Protein AF-A0A2C5ZSG7-F1 (afdb_monomer_lite)

pLDDT: mean 83.65, std 15.78, range [37.69, 96.88]

Secondary structure (DSSP, 8-state):
---SSPPPPHHHHHHHHHHHH-GGGHHHHHHHHHTTTTTT--SHHHHHHHHHHHHHHTTSS-SHHHHHHHHHHHHTTTTHHHHHHHHHHIIIIITTT-S-S--SEEEEETTEEE-STT----S-B-TTGGG-PPPTT----S---TT-----EEEE--

Structure (mmCIF, N/CA/C/O backbone):
data_AF-A0A2C5ZSG7-F1
#
_entry.id   AF-A0A2C5ZSG7-F1
#
loop_
_atom_site.group_PDB
_atom_site.id
_atom_site.type_symbol
_atom_site.label_atom_id
_atom_site.label_alt_id
_atom_site.label_comp_id
_atom_site.label_asym_id
_atom_site.label_entity_id
_atom_site.label_seq_id
_atom_site.pdbx_PDB_ins_code
_atom_site.Cartn_x
_atom_site.Cartn_y
_atom_site.Cartn_z
_atom_site.occupancy
_atom_site.B_iso_or_equiv
_atom_site.auth_seq_id
_atom_site.auth_comp_id
_atom_site.auth_asym_id
_atom_site.auth_atom_id
_atom_site.pdbx_PDB_model_num
ATOM 1 N N . MET A 1 1 ? -16.697 18.616 1.015 1.00 73.12 1 MET A N 1
ATOM 2 C CA . MET A 1 1 ? -15.423 18.969 0.348 1.00 73.12 1 MET A CA 1
ATOM 3 C C . MET A 1 1 ? -15.010 17.782 -0.497 1.00 73.12 1 MET A C 1
ATOM 5 O O . MET A 1 1 ? -15.223 16.669 -0.038 1.00 73.12 1 MET A O 1
ATOM 9 N N . ASN A 1 2 ? -14.442 18.015 -1.680 1.00 87.88 2 ASN A N 1
ATOM 10 C CA . ASN A 1 2 ? -13.922 16.961 -2.556 1.00 87.88 2 ASN A CA 1
ATOM 11 C C . ASN A 1 2 ? -12.415 17.168 -2.733 1.00 87.88 2 ASN A C 1
ATOM 13 O O . ASN A 1 2 ? -11.968 18.313 -2.821 1.00 87.88 2 ASN A O 1
ATOM 17 N N . ALA A 1 3 ? -11.650 16.077 -2.765 1.00 90.88 3 ALA A N 1
ATOM 18 C CA . ALA A 1 3 ? -10.225 16.119 -3.074 1.00 90.88 3 ALA A CA 1
ATOM 19 C C . ALA A 1 3 ? -9.997 16.370 -4.576 1.00 90.88 3 ALA A C 1
ATOM 21 O O . ALA A 1 3 ? -10.872 16.096 -5.395 1.00 90.88 3 ALA A O 1
ATOM 22 N N . ALA A 1 4 ? -8.816 16.883 -4.931 1.00 93.69 4 ALA A N 1
ATOM 23 C CA . ALA A 1 4 ? -8.406 17.098 -6.325 1.00 93.69 4 ALA A CA 1
ATOM 24 C C . ALA A 1 4 ? -7.863 15.825 -7.009 1.00 93.69 4 ALA A C 1
ATOM 26 O O . ALA A 1 4 ? -7.473 15.877 -8.171 1.00 93.69 4 ALA A O 1
ATOM 27 N N . PHE A 1 5 ? -7.833 14.704 -6.289 1.00 92.25 5 PHE A N 1
ATOM 28 C CA . PHE A 1 5 ? -7.348 13.404 -6.741 1.00 92.25 5 PHE A CA 1
ATOM 29 C C . PHE A 1 5 ? -8.395 12.318 -6.468 1.00 92.25 5 PHE A C 1
ATOM 31 O O . PHE A 1 5 ? -9.302 12.494 -5.646 1.00 92.25 5 PHE A O 1
ATOM 38 N N . SER A 1 6 ? -8.278 11.202 -7.185 1.00 89.88 6 SER A N 1
ATOM 39 C CA . SER A 1 6 ? -9.191 10.065 -7.074 1.00 89.88 6 SER A CA 1
ATOM 40 C C . SER A 1 6 ? -9.071 9.377 -5.715 1.00 89.88 6 SER A C 1
ATOM 42 O O . SER A 1 6 ? -8.004 9.324 -5.111 1.00 89.88 6 SER A O 1
ATOM 44 N N . ALA A 1 7 ? -10.170 8.806 -5.224 1.00 86.56 7 ALA A N 1
ATOM 45 C CA . ALA A 1 7 ? -10.103 7.957 -4.044 1.00 86.56 7 ALA A CA 1
ATOM 46 C C . ALA A 1 7 ? -9.325 6.673 -4.379 1.00 86.56 7 ALA A C 1
ATOM 48 O O . ALA A 1 7 ? -9.699 5.957 -5.306 1.00 86.56 7 ALA A O 1
ATOM 49 N N . GLY A 1 8 ? -8.268 6.388 -3.617 1.00 85.81 8 GLY A N 1
ATOM 50 C CA . GLY A 1 8 ? -7.564 5.111 -3.704 1.00 85.81 8 GLY A CA 1
ATOM 51 C C . GLY A 1 8 ? -8.427 3.933 -3.219 1.00 85.81 8 GLY A C 1
ATOM 52 O O . GLY A 1 8 ? -9.470 4.153 -2.590 1.00 85.81 8 GLY A O 1
ATOM 53 N N . PRO A 1 9 ? -8.000 2.685 -3.481 1.00 93.06 9 PRO A N 1
ATOM 54 C CA . PRO A 1 9 ? -8.692 1.488 -3.012 1.00 93.06 9 PRO A CA 1
ATOM 55 C C . PRO A 1 9 ? -8.818 1.462 -1.485 1.00 93.06 9 PRO A C 1
ATOM 57 O O . PRO A 1 9 ? -7.843 1.697 -0.771 1.00 93.06 9 PRO A O 1
ATOM 60 N N . TYR A 1 10 ? -9.999 1.111 -0.976 1.00 94.38 10 TYR A N 1
ATOM 61 C CA . TYR A 1 10 ? -10.273 1.158 0.463 1.00 94.38 10 TYR A CA 1
ATOM 62 C C . TYR A 1 10 ? -9.383 0.203 1.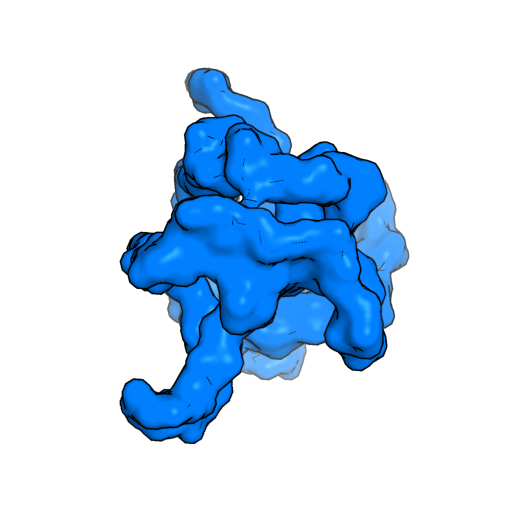279 1.00 94.38 10 TYR A C 1
ATOM 64 O O . TYR A 1 10 ? -8.912 0.559 2.356 1.00 94.38 10 TYR A O 1
ATOM 72 N N . LEU A 1 11 ? -9.056 -0.975 0.732 1.00 95.50 11 LEU A N 1
ATOM 73 C CA . LEU A 1 11 ? -8.120 -1.916 1.361 1.00 95.50 11 LEU A CA 1
ATOM 74 C C . LEU A 1 11 ? -6.722 -1.313 1.570 1.00 95.50 11 LEU A C 1
ATOM 76 O O . LEU A 1 11 ? -6.097 -1.540 2.603 1.00 95.50 11 LEU A O 1
ATOM 80 N N . LEU A 1 12 ? -6.241 -0.536 0.597 1.00 94.81 12 LEU A N 1
ATOM 81 C CA . LEU A 1 12 ? -4.932 0.109 0.676 1.00 94.81 12 LEU A CA 1
ATOM 82 C C . LEU A 1 12 ? -4.933 1.227 1.724 1.00 94.81 12 LEU A C 1
ATOM 84 O O . LEU A 1 12 ? -3.969 1.378 2.468 1.00 94.81 12 LEU A O 1
ATOM 88 N N . GLU A 1 13 ? -6.036 1.967 1.829 1.00 95.88 13 GLU A N 1
ATOM 89 C CA . GLU A 1 13 ? -6.224 2.970 2.878 1.00 95.88 13 GLU A CA 1
ATOM 90 C C . GLU A 1 13 ? -6.230 2.337 4.276 1.00 95.88 13 GLU A C 1
ATOM 92 O O . GLU A 1 13 ? -5.522 2.819 5.156 1.00 95.88 13 GLU A O 1
ATOM 97 N N . LEU A 1 14 ? -6.934 1.214 4.469 1.00 96.62 14 LEU A N 1
ATOM 98 C CA . LEU A 1 14 ? -6.921 0.465 5.733 1.00 96.62 14 LEU A CA 1
ATOM 99 C C . LEU A 1 14 ? -5.506 0.013 6.124 1.00 96.62 14 LEU A C 1
ATOM 101 O O . LEU A 1 14 ? -5.100 0.192 7.275 1.00 96.62 14 LEU A O 1
ATOM 105 N N . LEU A 1 15 ? -4.753 -0.534 5.165 1.00 96.62 15 LEU 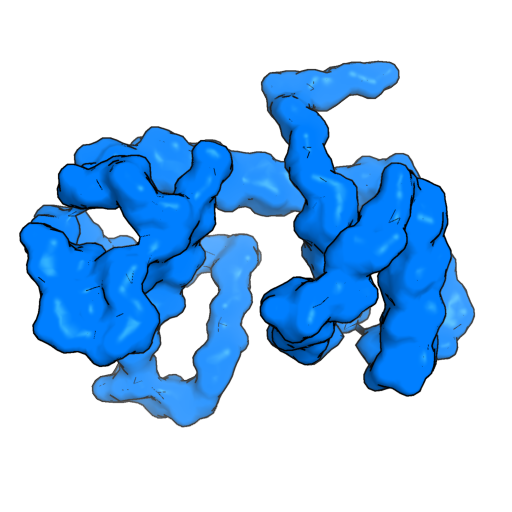A N 1
ATOM 106 C CA . LEU A 1 15 ? -3.370 -0.970 5.364 1.00 96.62 15 LEU A CA 1
ATOM 107 C C . LEU A 1 15 ? -2.459 0.194 5.770 1.00 96.62 15 LEU A C 1
ATOM 109 O O . LEU A 1 15 ? -1.752 0.103 6.774 1.00 96.62 15 LEU A O 1
ATOM 113 N N . GLU A 1 16 ? -2.482 1.291 5.012 1.00 95.88 16 GLU A N 1
ATOM 114 C CA . GLU A 1 16 ? -1.611 2.440 5.268 1.00 95.88 16 GLU A CA 1
ATOM 115 C C . GLU A 1 16 ? -1.975 3.173 6.560 1.00 95.88 16 GLU A C 1
ATOM 117 O O . GLU A 1 16 ? -1.077 3.600 7.288 1.00 95.88 16 GLU A O 1
ATOM 122 N N . THR A 1 17 ? -3.264 3.276 6.900 1.00 96.25 17 THR A N 1
ATOM 123 C CA . THR A 1 17 ? -3.691 3.852 8.181 1.00 96.25 17 THR A CA 1
ATOM 124 C C . THR A 1 17 ? -3.276 2.965 9.353 1.00 96.25 17 THR A C 1
ATOM 126 O O . THR A 1 17 ? -2.750 3.479 10.337 1.00 96.25 17 THR A O 1
ATOM 129 N N . ALA A 1 18 ? -3.427 1.640 9.263 1.00 95.56 18 ALA A N 1
ATOM 130 C CA . ALA A 1 18 ? -2.974 0.744 10.330 1.00 95.56 18 ALA A CA 1
ATOM 131 C C . ALA A 1 18 ? -1.452 0.787 10.514 1.00 95.56 18 ALA A C 1
ATOM 133 O O . ALA A 1 18 ? -0.949 0.818 11.636 1.00 95.56 18 ALA A O 1
ATOM 134 N N . ALA A 1 19 ? -0.713 0.857 9.410 1.00 94.44 19 ALA A N 1
ATOM 135 C CA . ALA A 1 19 ? 0.735 0.958 9.443 1.00 94.44 19 ALA A CA 1
ATOM 136 C C . ALA A 1 19 ? 1.257 2.348 9.849 1.00 94.44 19 ALA A C 1
ATOM 138 O O . ALA A 1 19 ? 2.452 2.482 10.109 1.00 94.44 19 ALA A O 1
ATOM 139 N N . ALA A 1 20 ? 0.404 3.377 9.882 1.00 92.94 20 ALA A N 1
ATOM 140 C CA . ALA A 1 20 ? 0.728 4.671 10.484 1.00 92.94 20 ALA A CA 1
ATOM 141 C C . ALA A 1 20 ? 0.651 4.620 12.020 1.00 92.94 20 ALA A C 1
ATOM 143 O O . ALA A 1 20 ? 1.423 5.301 12.688 1.00 92.94 20 ALA A O 1
ATOM 144 N N . GLU A 1 21 ? -0.234 3.786 12.573 1.00 93.06 21 GLU A N 1
ATOM 145 C CA . GLU A 1 21 ? -0.315 3.533 14.020 1.00 93.06 21 GLU A CA 1
ATOM 146 C C . GLU A 1 21 ? 0.799 2.594 14.497 1.00 93.06 21 GLU A C 1
ATOM 148 O O . GLU A 1 21 ? 1.381 2.789 15.564 1.00 93.06 21 GLU A O 1
ATOM 153 N N . ASN A 1 22 ? 1.110 1.564 13.704 1.00 92.25 22 ASN A N 1
ATOM 154 C CA . ASN A 1 22 ? 2.168 0.606 14.001 1.00 92.25 22 ASN A CA 1
ATOM 155 C C . ASN A 1 22 ? 2.901 0.187 12.722 1.00 92.25 22 ASN A C 1
ATOM 157 O O . ASN A 1 22 ? 2.446 -0.683 11.979 1.00 92.25 22 ASN A O 1
ATOM 161 N N . GLU A 1 23 ? 4.081 0.762 12.493 1.00 91.12 23 GLU A N 1
ATOM 162 C CA . GLU A 1 23 ? 4.876 0.514 11.285 1.00 91.12 23 GLU A CA 1
ATOM 163 C C . GLU A 1 23 ? 5.224 -0.970 11.086 1.00 91.12 23 GLU A C 1
ATOM 165 O O . GLU A 1 23 ? 5.207 -1.467 9.957 1.00 91.12 23 GLU A O 1
ATOM 170 N N . SER A 1 24 ? 5.457 -1.704 12.181 1.00 90.56 24 SER A N 1
ATOM 171 C CA . SER A 1 24 ? 5.795 -3.134 12.139 1.00 90.56 24 SER A CA 1
ATOM 172 C C . SER A 1 24 ? 4.653 -4.023 11.632 1.00 90.56 24 SER A C 1
ATOM 174 O O . SER A 1 24 ? 4.898 -5.161 11.234 1.00 90.56 24 SER A O 1
ATOM 176 N N . ALA A 1 25 ? 3.417 -3.512 11.603 1.00 93.12 25 ALA A N 1
ATOM 177 C CA . ALA A 1 25 ? 2.251 -4.248 11.129 1.00 93.12 25 ALA A CA 1
ATOM 178 C C . ALA A 1 25 ? 2.131 -4.278 9.597 1.00 93.12 25 ALA A C 1
ATOM 180 O O . ALA A 1 25 ? 1.407 -5.121 9.079 1.00 93.12 25 ALA A O 1
ATOM 181 N N . TYR A 1 26 ? 2.838 -3.410 8.858 1.00 94.38 26 TYR A N 1
ATOM 182 C CA . TYR A 1 26 ? 2.646 -3.280 7.407 1.00 94.38 26 TYR A CA 1
ATOM 183 C C . TYR A 1 26 ? 2.840 -4.601 6.649 1.00 94.38 26 TYR A C 1
ATOM 185 O O . TYR A 1 26 ? 1.940 -5.040 5.939 1.00 94.38 26 TYR A O 1
ATOM 193 N N . TYR A 1 27 ? 3.992 -5.257 6.818 1.00 93.75 27 TYR A N 1
ATOM 194 C CA . TYR A 1 27 ? 4.302 -6.497 6.099 1.00 93.75 27 TYR A CA 1
ATOM 195 C C . TYR A 1 27 ? 3.443 -7.689 6.548 1.00 93.75 27 TYR A C 1
ATOM 197 O O . TYR A 1 27 ? 2.885 -8.347 5.675 1.00 93.75 27 TYR A O 1
ATOM 205 N N . PRO A 1 28 ? 3.224 -7.936 7.857 1.00 94.19 28 PRO A N 1
ATOM 206 C CA . PRO A 1 28 ? 2.275 -8.961 8.295 1.00 94.19 28 PRO A CA 1
ATOM 207 C C . PRO A 1 28 ? 0.857 -8.775 7.732 1.00 94.19 28 PRO A C 1
ATOM 209 O O . PRO A 1 28 ? 0.220 -9.740 7.312 1.00 94.19 28 PRO A O 1
ATOM 212 N N . LEU A 1 29 ? 0.358 -7.535 7.676 1.00 94.94 29 LEU A N 1
ATOM 213 C CA . LEU A 1 29 ? -0.949 -7.233 7.084 1.00 94.94 29 LEU A CA 1
ATOM 214 C C . LEU A 1 29 ? -0.948 -7.443 5.565 1.00 94.94 29 LEU A C 1
ATOM 216 O O . LEU A 1 29 ? -1.915 -7.976 5.016 1.00 94.94 29 LEU A O 1
ATOM 220 N N . LEU A 1 30 ? 0.139 -7.069 4.887 1.00 94.75 30 LEU A N 1
ATOM 221 C CA . LEU A 1 30 ? 0.310 -7.300 3.455 1.00 94.75 30 LEU A CA 1
ATOM 222 C C . LEU A 1 30 ? 0.328 -8.800 3.121 1.00 94.75 30 LEU A C 1
ATOM 224 O O . LEU A 1 30 ? -0.322 -9.205 2.158 1.00 94.75 30 LEU A O 1
ATOM 228 N N . ASP A 1 31 ? 0.965 -9.634 3.947 1.00 94.19 31 ASP A N 1
ATOM 229 C CA . ASP A 1 31 ? 0.957 -11.096 3.795 1.00 94.19 31 ASP A CA 1
ATOM 230 C C . ASP A 1 31 ? -0.464 -11.667 3.904 1.00 94.19 31 ASP A C 1
ATOM 232 O O . ASP A 1 31 ? -0.871 -12.531 3.119 1.00 94.19 31 ASP A O 1
ATOM 236 N N . ARG A 1 32 ? -1.274 -11.153 4.839 1.00 94.06 32 ARG A N 1
ATOM 237 C CA . ARG A 1 32 ? -2.690 -11.538 4.968 1.00 94.06 32 ARG A CA 1
ATOM 238 C C . ARG A 1 32 ? -3.486 -11.157 3.722 1.00 94.06 32 ARG A C 1
ATOM 240 O O . ARG A 1 32 ? -4.265 -11.977 3.231 1.00 94.06 32 ARG A O 1
ATOM 247 N N . ILE A 1 33 ? -3.257 -9.965 3.174 1.00 94.44 33 ILE A N 1
ATOM 248 C CA . ILE A 1 33 ? -3.873 -9.520 1.916 1.00 94.44 33 ILE A CA 1
ATOM 249 C C . ILE A 1 33 ? -3.465 -10.442 0.760 1.00 94.44 33 ILE A C 1
ATOM 251 O O . ILE A 1 33 ? -4.341 -10.966 0.069 1.00 94.44 33 ILE A O 1
ATOM 255 N N . ALA A 1 34 ? -2.168 -10.709 0.599 1.00 92.94 34 ALA A N 1
ATOM 256 C CA . ALA A 1 34 ? -1.633 -11.568 -0.457 1.00 92.94 34 ALA A CA 1
ATOM 257 C C . ALA A 1 34 ? -2.123 -13.024 -0.352 1.00 92.94 34 ALA A C 1
ATOM 259 O O . ALA A 1 34 ? -2.315 -13.686 -1.369 1.00 92.94 34 ALA A O 1
ATOM 260 N N . SER A 1 35 ? -2.402 -13.513 0.863 1.00 93.81 35 SER A N 1
ATOM 261 C CA . SER A 1 35 ? -2.998 -14.840 1.087 1.00 93.81 35 SER A CA 1
ATOM 262 C C . SER A 1 35 ? -4.477 -14.947 0.683 1.00 93.81 35 SER A C 1
ATOM 264 O O . SER A 1 35 ? -5.056 -16.032 0.743 1.00 93.81 35 SER A O 1
ATOM 266 N N . GLY A 1 36 ? -5.111 -13.835 0.292 1.00 93.12 36 GLY A N 1
ATOM 267 C CA . GLY A 1 36 ? -6.528 -13.788 -0.068 1.00 93.12 36 GLY A CA 1
ATOM 268 C C . GLY A 1 36 ? -7.476 -13.726 1.132 1.00 93.12 36 GLY A C 1
ATOM 269 O O . GLY A 1 36 ? -8.677 -13.934 0.962 1.00 93.12 36 GLY A O 1
ATOM 270 N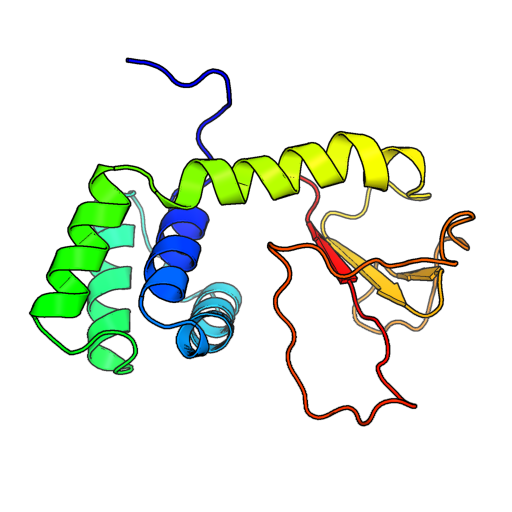 N . HIS A 1 37 ? -6.983 -13.409 2.336 1.00 93.62 37 HIS A N 1
ATOM 271 C CA . HIS A 1 37 ? -7.792 -13.367 3.563 1.00 93.62 37 HIS A CA 1
ATOM 272 C C . HIS A 1 37 ? -9.029 -12.456 3.444 1.00 93.62 37 HIS A C 1
ATOM 274 O O . HIS A 1 37 ? -10.099 -12.773 3.961 1.00 93.62 37 HIS A O 1
ATOM 280 N N . PHE A 1 38 ? -8.893 -11.343 2.721 1.00 94.38 38 PHE A N 1
ATOM 281 C CA . PHE A 1 38 ? -9.954 -10.353 2.527 1.00 94.38 38 PHE A CA 1
ATOM 282 C C . PHE A 1 38 ? -10.797 -10.569 1.261 1.00 94.38 38 PHE A C 1
ATOM 284 O O . PHE A 1 38 ? -11.772 -9.851 1.063 1.00 94.38 38 PHE A O 1
ATOM 291 N N . ALA A 1 39 ? -10.477 -11.564 0.424 1.00 92.88 39 ALA A N 1
ATOM 292 C CA . ALA A 1 39 ? -11.217 -11.847 -0.810 1.00 92.88 39 ALA A CA 1
ATOM 293 C C . ALA A 1 39 ? -12.726 -12.128 -0.613 1.00 92.88 39 ALA A C 1
ATOM 295 O O . ALA A 1 39 ? -13.502 -11.771 -1.497 1.00 92.88 39 ALA A O 1
ATOM 296 N N . PRO A 1 40 ? -13.186 -12.723 0.511 1.00 93.75 40 PRO A N 1
ATOM 297 C CA . PRO A 1 40 ? -14.617 -12.918 0.755 1.00 93.75 40 PRO A CA 1
ATOM 298 C C . PRO A 1 40 ? -15.405 -11.638 1.070 1.00 93.75 40 PRO A C 1
ATOM 300 O O . PRO A 1 40 ? -16.630 -11.714 1.156 1.00 93.75 40 PRO A O 1
ATOM 303 N N . ALA A 1 41 ? -14.744 -10.499 1.304 1.00 94.44 41 ALA A N 1
ATOM 304 C CA . ALA A 1 41 ? -15.424 -9.266 1.683 1.00 94.44 41 ALA A CA 1
ATOM 305 C C . ALA A 1 41 ? -16.240 -8.702 0.511 1.00 94.44 41 ALA A C 1
ATOM 307 O O . ALA A 1 41 ? -15.696 -8.413 -0.553 1.00 94.44 41 ALA A O 1
ATOM 308 N N . SER A 1 42 ? -17.547 -8.515 0.705 1.00 92.25 42 SER A N 1
ATOM 309 C CA . SER A 1 42 ? -18.453 -8.085 -0.375 1.00 92.25 42 SER A CA 1
ATOM 310 C C . SER A 1 42 ? -18.752 -6.582 -0.392 1.00 92.25 42 SER A C 1
ATOM 312 O O . SER A 1 42 ? -19.468 -6.103 -1.270 1.00 92.25 42 SER A O 1
ATOM 314 N N . SER A 1 43 ? -18.278 -5.838 0.608 1.00 96.00 43 SER A N 1
ATOM 315 C CA . SER A 1 43 ? -18.493 -4.394 0.750 1.00 96.00 43 SER A CA 1
ATOM 316 C C . SER A 1 43 ? -17.404 -3.767 1.613 1.00 96.00 43 SER A C 1
ATOM 318 O O . SER A 1 43 ? -16.794 -4.462 2.423 1.00 96.00 43 SER A O 1
ATOM 320 N N . ASP A 1 44 ? -17.233 -2.449 1.520 1.00 94.25 44 ASP A N 1
ATOM 321 C CA . ASP A 1 44 ? -16.286 -1.707 2.362 1.00 94.25 44 ASP A CA 1
ATOM 322 C C . ASP A 1 44 ? -16.577 -1.873 3.861 1.00 94.25 44 ASP A C 1
ATOM 324 O O . ASP A 1 44 ? -15.656 -1.997 4.661 1.00 94.25 44 ASP A O 1
ATOM 328 N N . ALA A 1 45 ? -17.851 -1.946 4.259 1.00 95.12 45 ALA A N 1
ATOM 329 C CA . ALA A 1 45 ? -18.227 -2.155 5.658 1.00 95.12 45 ALA A CA 1
ATOM 330 C C . ALA A 1 45 ? -17.824 -3.549 6.176 1.00 95.12 45 ALA A C 1
ATOM 332 O O . ALA A 1 45 ? -17.323 -3.670 7.294 1.00 95.12 45 ALA A O 1
ATOM 333 N N . ASP A 1 46 ? -18.015 -4.590 5.359 1.00 96.38 46 ASP A N 1
ATOM 334 C CA . ASP A 1 46 ? -17.577 -5.959 5.672 1.00 96.38 46 ASP A CA 1
ATOM 335 C C . ASP A 1 46 ? -16.043 -6.049 5.687 1.00 96.38 46 ASP A C 1
ATOM 337 O O . ASP A 1 46 ? -15.452 -6.604 6.613 1.00 96.38 46 ASP A O 1
ATOM 341 N N . LEU A 1 47 ? -15.381 -5.406 4.718 1.00 96.75 47 LEU A N 1
ATOM 342 C CA . LEU A 1 47 ? -13.925 -5.318 4.665 1.00 96.75 47 LEU A CA 1
ATOM 343 C C . LEU A 1 47 ? -13.358 -4.652 5.923 1.00 96.75 47 LEU A C 1
ATOM 345 O O . LEU A 1 47 ? -12.449 -5.195 6.544 1.00 96.75 47 LEU A O 1
ATOM 349 N N . TYR A 1 48 ? -13.928 -3.516 6.328 1.00 96.88 48 TYR A N 1
ATOM 350 C CA . TYR A 1 48 ? -13.563 -2.807 7.552 1.00 96.88 48 TYR A CA 1
ATOM 351 C C . TYR A 1 48 ? -13.742 -3.676 8.801 1.00 96.88 48 TYR A C 1
ATOM 353 O O . TYR A 1 48 ? -12.842 -3.729 9.641 1.00 96.88 48 TYR A O 1
ATOM 361 N N . GLY A 1 49 ? -14.877 -4.375 8.918 1.00 95.88 49 GLY A N 1
ATOM 362 C CA . GLY A 1 49 ? -15.151 -5.274 10.041 1.00 95.88 49 GLY A CA 1
ATOM 363 C C . GLY A 1 49 ? -14.098 -6.375 10.162 1.00 95.88 49 GLY A C 1
ATOM 364 O O . GLY A 1 49 ? -13.467 -6.515 11.209 1.00 95.88 49 GLY A O 1
ATOM 365 N N . ARG A 1 50 ? -13.827 -7.078 9.057 1.00 96.06 50 ARG A N 1
ATOM 366 C CA . ARG A 1 50 ? -12.792 -8.125 8.987 1.00 96.06 50 ARG A CA 1
ATOM 367 C C . ARG A 1 50 ? -11.400 -7.587 9.294 1.00 96.06 50 ARG A C 1
ATOM 369 O O . ARG A 1 50 ? -10.615 -8.243 9.973 1.00 96.06 50 ARG A O 1
ATOM 376 N N . PHE A 1 51 ? -11.086 -6.391 8.801 1.00 95.88 51 PHE A N 1
ATOM 377 C CA . PHE A 1 51 ? -9.789 -5.764 9.029 1.00 95.88 51 PHE A CA 1
ATOM 378 C C . PHE A 1 51 ? -9.587 -5.419 10.508 1.00 95.88 51 PHE A C 1
ATOM 380 O O . PHE A 1 51 ? -8.532 -5.709 11.065 1.00 95.88 51 PHE A O 1
ATOM 387 N N . LEU A 1 52 ? -10.609 -4.870 11.174 1.00 94.44 52 LEU A N 1
ATOM 388 C CA . LEU A 1 52 ? -10.566 -4.614 12.615 1.00 94.44 52 LEU A CA 1
ATOM 389 C C . LEU A 1 52 ? -10.391 -5.891 13.438 1.00 94.44 52 LEU A C 1
ATOM 391 O O . LEU A 1 52 ? -9.600 -5.898 14.381 1.00 94.44 52 LEU A O 1
ATOM 395 N N . GLU A 1 53 ? -11.124 -6.953 13.100 1.00 93.81 53 GLU A N 1
ATOM 396 C CA . GLU A 1 53 ? -10.992 -8.246 13.777 1.00 93.81 53 GLU A CA 1
ATOM 397 C C . GLU A 1 53 ? -9.556 -8.764 13.683 1.00 93.81 53 GLU A C 1
ATOM 399 O O . GLU A 1 53 ? -8.977 -9.152 14.699 1.00 93.81 53 GLU A O 1
ATOM 404 N N . LEU A 1 54 ? -8.952 -8.685 12.495 1.00 94.50 54 LEU A N 1
ATOM 405 C CA . LEU A 1 54 ? -7.574 -9.109 12.271 1.00 94.50 54 LEU A CA 1
ATOM 406 C C . LEU A 1 54 ? -6.562 -8.247 13.038 1.00 94.50 54 LEU A C 1
ATOM 408 O O . LEU A 1 54 ? -5.654 -8.794 13.660 1.00 94.50 54 LEU A O 1
ATOM 412 N N . LEU A 1 55 ? -6.726 -6.919 13.049 1.00 93.69 55 LEU A N 1
ATOM 413 C CA . LEU A 1 55 ? -5.829 -6.009 13.775 1.00 93.69 55 LEU A CA 1
ATOM 414 C C . LEU A 1 55 ? -5.742 -6.334 15.270 1.00 93.69 55 LEU A C 1
ATOM 416 O O . LEU A 1 55 ? -4.665 -6.227 15.863 1.00 93.69 55 LEU A O 1
ATOM 420 N N . VAL A 1 56 ? -6.869 -6.721 15.869 1.00 92.44 56 VAL A N 1
ATOM 421 C CA . VAL A 1 56 ? -6.942 -7.090 17.286 1.00 92.44 56 VAL A CA 1
ATOM 422 C C . VAL A 1 56 ? -6.460 -8.524 17.502 1.00 92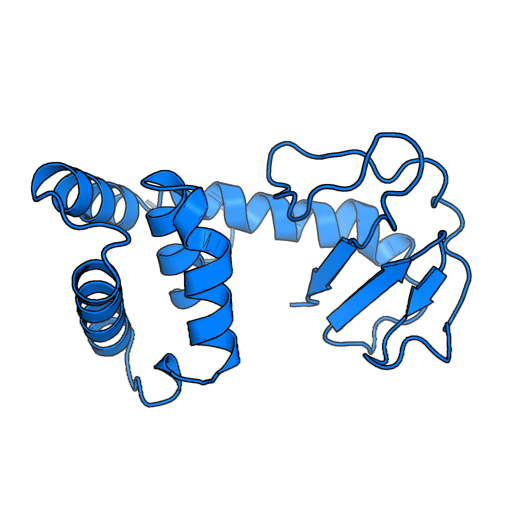.44 56 VAL A C 1
ATOM 424 O O . VAL A 1 56 ? -5.684 -8.761 18.427 1.00 92.44 56 VAL A O 1
ATOM 427 N N . ALA A 1 57 ? -6.885 -9.469 16.656 1.00 92.06 57 ALA A N 1
ATOM 428 C CA . ALA A 1 57 ? -6.550 -10.888 16.786 1.00 92.06 57 ALA A CA 1
ATOM 429 C C . ALA A 1 57 ? -5.047 -11.161 16.621 1.00 92.06 57 ALA A C 1
ATOM 431 O O . ALA A 1 57 ? -4.470 -11.887 17.429 1.00 92.06 57 ALA A O 1
ATOM 432 N N . ASP A 1 58 ? -4.411 -10.531 15.630 1.00 90.25 58 ASP A N 1
ATOM 433 C CA . ASP A 1 58 ? -2.970 -10.659 15.375 1.00 90.25 58 ASP A CA 1
ATOM 434 C C . ASP A 1 58 ? -2.143 -9.678 16.244 1.00 90.25 58 ASP A C 1
ATOM 436 O O . ASP A 1 58 ? -0.914 -9.641 16.174 1.00 90.25 58 ASP A O 1
ATOM 440 N N . GLY A 1 59 ? -2.801 -8.891 17.107 1.00 90.81 59 GLY A N 1
ATOM 441 C CA . GLY A 1 59 ? -2.152 -8.011 18.081 1.00 90.81 59 GLY A CA 1
ATOM 442 C C . GLY A 1 59 ? -1.452 -6.788 17.480 1.00 90.81 59 GLY A C 1
ATOM 443 O O . GLY A 1 59 ? -0.677 -6.132 18.176 1.00 90.81 59 GLY A O 1
ATOM 444 N N . HIS A 1 60 ? -1.722 -6.460 16.215 1.00 91.25 60 HIS A N 1
ATOM 445 C CA . HIS A 1 60 ? -1.125 -5.322 15.514 1.00 91.25 60 HIS A CA 1
ATOM 446 C C . HIS A 1 60 ? -1.539 -3.975 16.114 1.00 91.25 60 HIS A C 1
ATOM 448 O O . HIS A 1 60 ? -0.698 -3.085 16.255 1.00 91.25 60 HIS A O 1
ATOM 454 N N . ILE A 1 61 ? -2.818 -3.840 16.486 1.00 88.31 61 ILE A N 1
ATOM 455 C CA . ILE A 1 61 ? -3.380 -2.665 17.164 1.00 88.31 61 ILE A CA 1
ATOM 456 C C . ILE A 1 61 ? -4.358 -3.165 18.232 1.00 88.31 61 ILE A C 1
ATOM 458 O O . ILE A 1 61 ? -5.533 -3.404 17.966 1.00 88.31 61 ILE A O 1
ATOM 462 N N . SER A 1 62 ? -3.857 -3.358 19.450 1.00 85.12 62 SER A N 1
ATOM 463 C CA . SER A 1 62 ? -4.617 -3.960 20.555 1.00 85.12 62 SER A CA 1
ATOM 464 C C . SER A 1 62 ? -5.031 -2.967 21.643 1.00 85.12 62 SER A C 1
ATOM 466 O O . SER A 1 62 ? -5.944 -3.259 22.417 1.00 85.12 62 SER A O 1
ATOM 468 N N . SER A 1 63 ? -4.404 -1.786 21.719 1.00 90.00 63 SER A N 1
ATOM 469 C CA . SER A 1 63 ? -4.783 -0.780 22.712 1.00 90.00 63 SER A CA 1
ATOM 470 C C . SER A 1 63 ? -6.049 -0.022 22.278 1.00 90.00 63 SER A C 1
ATOM 472 O O . SER A 1 63 ? -6.182 0.342 21.104 1.00 90.00 63 SER A O 1
ATOM 474 N N . PRO A 1 64 ? -6.987 0.260 23.205 1.00 89.94 64 PRO A N 1
ATOM 475 C CA . PRO A 1 64 ? -8.190 1.039 22.898 1.00 89.94 64 PRO A CA 1
ATOM 476 C C . PRO A 1 64 ? -7.886 2.427 22.322 1.00 89.94 64 PRO A C 1
ATOM 478 O O . PRO A 1 64 ? -8.611 2.910 21.449 1.00 89.94 64 PRO A O 1
ATOM 481 N N . ASP A 1 65 ? -6.798 3.045 22.781 1.00 91.50 65 ASP A N 1
ATOM 482 C CA . ASP A 1 65 ? -6.363 4.362 22.321 1.00 91.50 65 ASP A CA 1
ATOM 483 C C . ASP A 1 65 ? -5.874 4.304 20.869 1.00 91.50 65 ASP A C 1
ATOM 485 O O . ASP A 1 65 ? -6.336 5.089 20.043 1.00 91.50 65 ASP A O 1
ATOM 489 N N . ALA A 1 66 ? -5.033 3.324 20.513 1.00 91.75 66 ALA A N 1
ATOM 490 C CA . ALA A 1 66 ? -4.549 3.171 19.139 1.00 91.75 66 ALA A CA 1
ATOM 491 C C . ALA A 1 66 ? -5.675 2.774 18.172 1.00 91.75 66 ALA A C 1
ATOM 493 O O . ALA A 1 66 ? -5.738 3.274 17.053 1.00 91.75 66 ALA A O 1
ATOM 494 N N . LEU A 1 67 ? -6.637 1.950 18.609 1.00 93.06 67 LEU A N 1
ATOM 495 C CA . LEU A 1 67 ? -7.843 1.671 17.817 1.00 93.06 67 LEU A CA 1
ATOM 496 C C . LEU A 1 67 ? -8.697 2.925 17.590 1.00 93.06 67 LEU A C 1
ATOM 498 O O . LEU A 1 67 ? -9.335 3.060 16.545 1.00 93.06 67 LEU A O 1
ATOM 502 N N . SER A 1 68 ? -8.740 3.836 18.562 1.00 94.44 68 SER A N 1
ATOM 503 C CA . SER A 1 68 ? -9.483 5.092 18.438 1.00 94.44 68 SER A CA 1
ATOM 504 C C . SER A 1 68 ? -8.796 6.049 17.464 1.00 94.44 68 SER A C 1
ATOM 506 O O . SER A 1 68 ? -9.470 6.609 16.596 1.00 94.44 68 SER A O 1
ATOM 508 N N . THR A 1 69 ? -7.468 6.177 17.540 1.00 95.38 69 THR A N 1
ATOM 509 C CA . THR A 1 69 ? -6.670 6.971 16.591 1.00 95.38 69 THR A CA 1
ATOM 510 C C . THR A 1 69 ? -6.733 6.387 15.182 1.00 95.38 69 THR A C 1
ATOM 512 O O . THR A 1 69 ? -6.999 7.134 14.245 1.00 95.38 69 THR A O 1
ATOM 515 N N . PHE A 1 70 ? -6.663 5.060 15.031 1.00 95.75 70 PHE A N 1
ATOM 516 C CA . PHE A 1 70 ? -6.874 4.374 13.752 1.00 95.75 70 PHE A CA 1
ATOM 517 C C . PHE A 1 70 ? -8.216 4.762 13.111 1.00 95.75 70 PHE A C 1
ATOM 519 O O . PHE A 1 70 ? -8.272 5.189 11.956 1.00 95.75 70 PHE A O 1
ATOM 526 N N . LYS A 1 71 ? -9.315 4.661 13.873 1.00 95.62 71 LYS A N 1
ATOM 527 C CA . LYS A 1 71 ? -10.663 5.020 13.396 1.00 95.62 71 LYS A CA 1
ATOM 528 C C . LYS A 1 71 ? -10.758 6.496 13.024 1.00 95.62 71 LYS A C 1
ATOM 530 O O . LYS A 1 71 ? -11.385 6.832 12.019 1.00 95.62 71 LYS A O 1
ATOM 535 N N . LEU A 1 72 ? -10.134 7.367 13.816 1.00 96.44 72 LEU A N 1
ATOM 536 C CA . LEU A 1 72 ? -10.064 8.793 13.524 1.00 96.44 72 LEU A CA 1
ATOM 537 C C . LEU A 1 72 ? -9.282 9.052 12.229 1.00 96.44 72 LEU A C 1
ATOM 539 O O . LEU A 1 72 ? -9.796 9.739 11.348 1.00 96.44 72 LEU A O 1
ATOM 543 N N . GLY A 1 73 ? -8.092 8.468 12.079 1.00 95.50 73 GLY A N 1
ATOM 544 C CA . GLY A 1 73 ? -7.252 8.585 10.888 1.00 95.50 73 GLY A CA 1
ATOM 545 C C . GLY A 1 73 ? -7.981 8.137 9.625 1.00 95.50 73 GLY A C 1
ATOM 546 O O . GLY A 1 73 ? -7.970 8.851 8.623 1.00 95.50 73 GLY A O 1
ATOM 547 N N . LEU A 1 74 ? -8.717 7.028 9.713 1.00 95.12 74 LEU A N 1
ATOM 548 C CA . LEU A 1 74 ? -9.554 6.533 8.625 1.00 95.12 74 LEU A CA 1
ATOM 549 C C . LEU A 1 74 ? -10.709 7.494 8.300 1.00 95.12 74 LEU A C 1
ATOM 551 O O . LEU A 1 74 ? -10.951 7.789 7.134 1.00 95.12 74 LEU A O 1
ATOM 555 N N . SER A 1 75 ? -11.386 8.055 9.311 1.00 94.75 75 SER A N 1
ATOM 556 C CA . SER A 1 75 ? -12.455 9.047 9.088 1.00 94.75 75 SER A CA 1
ATOM 557 C C . SER A 1 75 ? -11.956 10.333 8.416 1.00 94.75 75 SER A C 1
ATOM 559 O O . SER A 1 75 ? -12.681 10.958 7.642 1.00 94.75 75 SER A O 1
ATOM 561 N N . LEU A 1 76 ? -10.701 10.705 8.689 1.00 94.88 76 LEU A N 1
ATOM 562 C CA . LEU A 1 76 ? -10.021 11.859 8.102 1.00 94.88 76 LEU A CA 1
ATOM 563 C C . LEU A 1 76 ? -9.369 11.544 6.752 1.00 94.88 76 LEU A C 1
ATOM 565 O O . LEU A 1 76 ? -8.875 12.462 6.097 1.00 94.88 76 LEU A O 1
ATOM 569 N N . ARG A 1 77 ? -9.347 10.270 6.344 1.00 94.69 77 ARG A N 1
ATOM 570 C CA . ARG A 1 77 ? -8.609 9.773 5.178 1.00 94.69 77 ARG A CA 1
ATOM 571 C C . ARG A 1 77 ? -7.130 10.162 5.203 1.00 94.69 77 ARG A C 1
ATOM 573 O O . ARG A 1 77 ? -6.562 10.579 4.193 1.00 94.69 77 ARG A O 1
ATOM 580 N N . SER A 1 78 ? -6.497 10.046 6.373 1.00 94.19 78 SER A N 1
ATOM 581 C CA . SER A 1 78 ? -5.123 10.515 6.614 1.00 94.19 78 SER A CA 1
ATOM 582 C C . SER A 1 78 ? -4.079 9.846 5.713 1.00 94.19 78 SER A C 1
ATOM 584 O O . SER A 1 78 ? -3.069 10.465 5.382 1.00 94.19 78 SER A O 1
ATOM 586 N N . ALA A 1 79 ? -4.334 8.609 5.278 1.00 95.25 79 ALA A N 1
ATOM 587 C CA . ALA A 1 79 ? -3.464 7.863 4.373 1.00 95.25 79 ALA A CA 1
ATOM 588 C C . ALA A 1 79 ? -3.668 8.210 2.885 1.00 95.25 79 ALA A C 1
ATOM 590 O O . ALA A 1 79 ? -2.787 7.930 2.073 1.00 95.25 79 ALA A O 1
ATOM 591 N N . ALA A 1 80 ? -4.781 8.847 2.503 1.00 94.44 80 ALA A N 1
ATOM 592 C CA . ALA A 1 80 ? -5.097 9.099 1.096 1.00 94.44 80 ALA A CA 1
ATOM 593 C C . ALA A 1 80 ? -4.040 9.960 0.364 1.00 94.44 80 ALA A C 1
ATOM 595 O O . ALA A 1 80 ? -3.647 9.577 -0.737 1.00 94.44 80 ALA A O 1
ATOM 596 N N . PRO A 1 81 ? -3.492 11.050 0.948 1.00 94.50 81 PRO A N 1
ATOM 597 C CA . PRO A 1 81 ? -2.411 11.808 0.309 1.00 94.50 81 PRO A CA 1
ATOM 598 C C . PRO A 1 81 ? -1.119 10.999 0.129 1.00 94.50 81 PRO A C 1
ATOM 600 O O . PRO A 1 81 ? -0.393 11.209 -0.839 1.00 94.50 81 PRO A O 1
ATOM 603 N N . ARG A 1 82 ? -0.825 10.061 1.043 1.00 93.69 82 ARG A N 1
ATOM 604 C CA . ARG A 1 82 ? 0.341 9.172 0.925 1.00 93.69 82 ARG A CA 1
ATOM 605 C C . ARG A 1 82 ? 0.164 8.187 -0.229 1.00 93.69 82 ARG A C 1
ATOM 607 O O . ARG A 1 82 ? 1.113 7.946 -0.968 1.00 93.69 82 ARG A O 1
ATOM 614 N N . ILE A 1 83 ? -1.035 7.631 -0.392 1.00 93.50 83 ILE A N 1
ATOM 615 C CA . ILE A 1 83 ? -1.361 6.739 -1.514 1.00 93.50 83 ILE A CA 1
ATOM 616 C C . ILE A 1 83 ? -1.223 7.496 -2.840 1.00 93.50 83 ILE A C 1
ATOM 618 O O . ILE A 1 83 ? -0.532 7.032 -3.742 1.00 93.50 83 ILE A O 1
ATOM 622 N N . GLU A 1 84 ? -1.784 8.704 -2.924 1.00 94.44 84 GLU A N 1
ATOM 623 C CA . GLU A 1 84 ? -1.670 9.544 -4.120 1.00 94.44 84 GLU A CA 1
ATOM 624 C C . GLU A 1 84 ? -0.211 9.897 -4.452 1.00 94.44 84 GLU A C 1
ATOM 626 O O . GLU A 1 84 ? 0.154 9.952 -5.624 1.00 94.44 84 GLU A O 1
ATOM 631 N N . ALA A 1 85 ? 0.659 10.070 -3.449 1.00 92.50 85 ALA A N 1
ATOM 632 C CA . ALA A 1 85 ? 2.083 10.308 -3.685 1.00 92.50 85 ALA A CA 1
ATOM 633 C C . ALA A 1 85 ? 2.758 9.156 -4.453 1.00 92.50 85 ALA A C 1
ATOM 635 O O . ALA A 1 85 ? 3.579 9.421 -5.332 1.00 92.50 85 ALA A O 1
ATOM 636 N N . HIS A 1 86 ? 2.379 7.900 -4.185 1.00 91.94 86 HIS A N 1
ATOM 637 C CA . HIS A 1 86 ? 2.880 6.751 -4.945 1.00 91.94 86 HIS A CA 1
ATOM 638 C C . HIS A 1 86 ? 2.381 6.784 -6.392 1.00 91.94 86 HIS A C 1
ATOM 640 O O . HIS A 1 86 ? 3.167 6.577 -7.314 1.00 91.94 86 HIS A O 1
ATOM 646 N N . TYR A 1 87 ? 1.099 7.090 -6.610 1.00 91.94 87 TYR A N 1
ATOM 647 C CA . TYR A 1 87 ? 0.514 7.162 -7.954 1.00 91.94 87 TYR A CA 1
ATOM 648 C C . TYR A 1 87 ? 1.112 8.293 -8.797 1.00 91.94 87 TYR A C 1
ATOM 650 O O . TYR A 1 87 ? 1.460 8.093 -9.966 1.00 91.94 87 TYR A O 1
ATOM 658 N N . GLN A 1 88 ? 1.302 9.471 -8.203 1.00 92.62 88 GLN A N 1
ATOM 659 C CA . GLN A 1 88 ? 1.962 10.596 -8.864 1.00 92.62 88 GLN A CA 1
ATOM 660 C C . GLN A 1 88 ? 3.422 10.281 -9.181 1.00 92.62 88 GLN A C 1
ATOM 662 O O . GLN A 1 88 ? 3.871 10.512 -10.303 1.00 92.62 88 GLN A O 1
ATOM 667 N N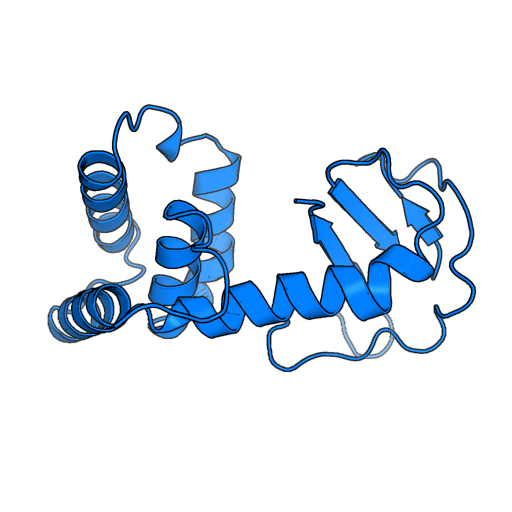 . TYR A 1 89 ? 4.169 9.716 -8.228 1.00 90.56 89 TYR A N 1
ATOM 668 C CA . TYR A 1 89 ? 5.558 9.333 -8.471 1.00 90.56 89 TYR A CA 1
ATOM 669 C C . TYR A 1 89 ? 5.667 8.283 -9.582 1.00 90.56 89 TYR A C 1
ATOM 671 O O . TYR A 1 89 ? 6.478 8.437 -10.496 1.00 90.56 89 TYR A O 1
ATOM 679 N N . TYR A 1 90 ? 4.807 7.262 -9.561 1.00 88.44 90 TYR A N 1
ATOM 680 C CA . TYR A 1 90 ? 4.814 6.226 -10.585 1.00 88.44 90 TYR A CA 1
ATOM 681 C C . TYR A 1 90 ? 4.541 6.803 -11.979 1.00 88.44 90 TYR A C 1
ATOM 683 O O . TYR A 1 90 ? 5.348 6.619 -12.884 1.00 88.44 90 TYR A O 1
ATOM 691 N N . SER A 1 91 ? 3.460 7.565 -12.146 1.00 89.25 91 SER A N 1
ATOM 692 C CA . SER A 1 91 ? 3.083 8.137 -13.450 1.00 89.25 91 SER A CA 1
ATOM 693 C C . SER A 1 91 ? 4.101 9.143 -14.004 1.00 89.25 91 SER A C 1
ATOM 695 O O . SER A 1 91 ? 4.315 9.212 -15.213 1.00 89.25 91 SER A O 1
ATOM 697 N N . THR A 1 92 ? 4.750 9.930 -13.143 1.00 89.62 92 THR A N 1
ATOM 698 C CA . THR A 1 92 ? 5.621 11.030 -13.591 1.00 89.62 92 THR A CA 1
ATOM 699 C C . THR A 1 92 ? 7.098 10.667 -13.674 1.00 89.62 92 THR A C 1
ATOM 701 O O . THR A 1 92 ? 7.797 11.199 -14.537 1.00 89.62 92 THR A O 1
ATOM 704 N N . ALA A 1 93 ? 7.589 9.790 -12.797 1.00 85.81 93 ALA A N 1
ATOM 705 C CA . ALA A 1 93 ? 9.010 9.463 -12.700 1.00 85.81 93 ALA A CA 1
ATOM 706 C C . ALA A 1 93 ? 9.332 8.036 -13.156 1.00 85.81 93 ALA A C 1
ATOM 708 O O . ALA A 1 93 ? 10.421 7.807 -13.679 1.00 85.81 93 ALA A O 1
ATOM 709 N N . VAL A 1 94 ? 8.406 7.088 -12.980 1.00 85.06 94 VAL A N 1
ATOM 710 C CA . VAL A 1 94 ? 8.662 5.660 -13.224 1.00 85.06 94 VAL A CA 1
ATOM 711 C C . VAL A 1 94 ? 8.148 5.220 -14.596 1.00 85.06 94 VAL A C 1
ATOM 713 O O . VAL A 1 94 ? 8.913 4.710 -15.408 1.00 85.06 94 VAL A O 1
ATOM 716 N N . GLU A 1 95 ? 6.882 5.475 -14.915 1.00 85.31 95 GLU A N 1
ATOM 717 C CA . GLU A 1 95 ? 6.259 5.094 -16.189 1.00 85.31 95 GLU A CA 1
ATOM 718 C C . GLU A 1 95 ? 7.030 5.576 -17.442 1.00 85.31 95 GLU A C 1
ATOM 720 O O . GLU A 1 95 ? 7.115 4.815 -18.413 1.00 85.31 95 GLU A O 1
ATOM 725 N N . PRO A 1 96 ? 7.642 6.782 -17.471 1.00 85.75 96 PRO A N 1
ATOM 726 C CA . PRO A 1 96 ? 8.425 7.224 -18.627 1.00 85.75 96 PRO A CA 1
ATOM 727 C C . PRO A 1 96 ? 9.707 6.418 -18.874 1.00 85.75 96 PRO A C 1
ATOM 729 O O . PRO A 1 96 ? 10.221 6.453 -19.991 1.00 85.75 96 PRO A O 1
ATOM 732 N N . VAL A 1 97 ? 10.234 5.733 -17.854 1.00 81.75 97 VAL A N 1
ATOM 733 C CA . VAL A 1 97 ? 11.509 4.995 -17.922 1.00 81.75 97 VAL A CA 1
ATOM 734 C C . VAL A 1 97 ? 11.333 3.473 -17.912 1.00 81.75 97 VAL A C 1
ATOM 736 O O . VAL A 1 97 ? 12.287 2.751 -18.194 1.00 81.75 97 VAL A O 1
ATOM 739 N N . VAL A 1 98 ? 10.127 2.980 -17.614 1.00 80.25 98 VAL A N 1
ATOM 740 C CA . VAL A 1 98 ? 9.764 1.556 -17.677 1.00 80.25 98 VAL A CA 1
ATOM 741 C C . VAL A 1 98 ? 9.655 1.099 -19.134 1.00 80.25 98 VAL A C 1
ATOM 743 O O . VAL A 1 98 ? 9.042 1.774 -19.965 1.00 80.25 98 VAL A O 1
ATOM 746 N N . ALA A 1 99 ? 10.245 -0.060 -19.439 1.00 73.50 99 ALA A N 1
ATOM 747 C CA . ALA A 1 99 ? 10.330 -0.589 -20.797 1.00 73.50 99 ALA A CA 1
ATOM 748 C C . ALA A 1 99 ? 9.065 -1.351 -21.210 1.00 73.50 99 ALA A C 1
ATOM 750 O O . ALA A 1 99 ? 8.515 -1.081 -22.278 1.00 73.50 99 ALA A O 1
ATOM 751 N N . ASP A 1 100 ? 8.579 -2.260 -20.355 1.00 74.81 100 ASP A N 1
ATOM 752 C CA . ASP A 1 100 ? 7.315 -2.966 -20.580 1.00 74.81 100 ASP A CA 1
ATOM 753 C C . ASP A 1 100 ? 6.227 -2.463 -19.629 1.00 74.81 100 ASP A C 1
ATOM 755 O O . ASP A 1 100 ? 6.330 -2.578 -18.407 1.00 74.81 100 ASP A O 1
ATOM 759 N N . ARG A 1 101 ? 5.161 -1.912 -20.211 1.00 75.31 101 ARG A N 1
ATOM 760 C CA . ARG A 1 101 ? 3.995 -1.384 -19.489 1.00 75.31 101 ARG A CA 1
ATOM 761 C C . ARG A 1 101 ? 2.875 -2.408 -19.324 1.00 75.31 101 ARG A C 1
ATOM 763 O O . ARG A 1 101 ? 1.874 -2.100 -18.689 1.00 75.31 101 ARG A O 1
ATOM 770 N N . ASN A 1 102 ? 3.013 -3.602 -19.899 1.00 80.44 102 ASN A N 1
ATOM 771 C CA . ASN A 1 102 ? 1.992 -4.647 -19.813 1.00 80.44 102 ASN A CA 1
ATOM 772 C C . ASN A 1 102 ? 2.094 -5.470 -18.521 1.00 80.44 102 ASN A C 1
ATOM 774 O O . ASN A 1 102 ? 1.208 -6.274 -18.224 1.00 80.44 102 ASN A O 1
ATOM 778 N N . CYS A 1 103 ? 3.160 -5.277 -17.744 1.00 83.31 103 CYS A N 1
ATOM 779 C CA . CYS A 1 103 ? 3.344 -5.942 -16.465 1.00 83.31 103 CYS A CA 1
ATOM 780 C C . CYS A 1 103 ? 2.487 -5.271 -15.384 1.00 83.31 103 CYS A C 1
ATOM 782 O O . CYS A 1 103 ? 2.740 -4.127 -15.020 1.00 83.31 103 CYS A O 1
ATOM 784 N N . GLN A 1 104 ? 1.517 -6.010 -14.829 1.00 83.69 104 GLN A N 1
ATOM 785 C CA . GLN A 1 104 ? 0.691 -5.529 -13.709 1.00 83.69 104 GLN A CA 1
ATOM 786 C C . GLN A 1 104 ? 1.519 -5.238 -12.448 1.00 83.69 104 GLN A C 1
ATOM 788 O O . GLN A 1 104 ? 1.250 -4.299 -11.702 1.00 83.69 104 GLN A O 1
ATOM 793 N N . ALA A 1 105 ? 2.538 -6.062 -12.213 1.00 86.56 105 ALA A N 1
ATOM 794 C CA . ALA A 1 105 ? 3.520 -5.882 -11.159 1.00 86.56 105 ALA A CA 1
ATOM 795 C C . ALA A 1 105 ? 4.900 -6.249 -11.703 1.00 86.56 105 ALA A C 1
ATOM 797 O O . ALA A 1 105 ? 5.037 -7.192 -12.488 1.00 86.56 105 ALA A O 1
ATOM 798 N N . TRP A 1 106 ? 5.917 -5.500 -11.292 1.00 87.00 106 TRP A N 1
ATOM 799 C CA . TRP A 1 106 ? 7.298 -5.738 -11.696 1.00 87.00 106 TRP A CA 1
ATOM 800 C C . TRP A 1 106 ? 8.269 -5.324 -10.589 1.00 87.00 106 TRP A C 1
ATOM 802 O O . TRP A 1 106 ? 7.930 -4.571 -9.672 1.00 87.00 106 TRP A O 1
ATOM 812 N N . VAL A 1 107 ? 9.481 -5.857 -10.685 1.00 86.56 107 VAL A N 1
ATOM 813 C CA . VAL A 1 107 ? 10.586 -5.636 -9.758 1.00 86.56 107 VAL A CA 1
ATOM 814 C C . VAL A 1 107 ? 11.719 -4.932 -10.488 1.00 86.56 107 VAL A C 1
ATOM 816 O O . VAL A 1 107 ? 12.132 -5.371 -11.563 1.00 86.56 107 VAL A O 1
ATOM 819 N N . LEU A 1 108 ? 12.247 -3.865 -9.893 1.00 84.25 108 LEU A N 1
ATOM 820 C CA . LEU A 1 108 ? 13.550 -3.321 -10.259 1.00 84.25 108 LEU A CA 1
ATOM 821 C C . LEU A 1 108 ? 14.636 -4.094 -9.513 1.00 84.25 108 LEU A C 1
ATOM 823 O O . LEU A 1 108 ? 14.590 -4.149 -8.288 1.00 84.25 108 LEU A O 1
ATOM 827 N N . LEU A 1 109 ? 15.605 -4.669 -10.222 1.00 83.25 109 LEU A N 1
ATOM 828 C CA . LEU A 1 109 ? 16.779 -5.303 -9.619 1.00 83.25 109 LEU A CA 1
ATOM 829 C C . LEU A 1 109 ? 18.005 -5.018 -10.485 1.00 83.25 109 LEU A C 1
ATOM 831 O O . LEU A 1 109 ? 17.970 -5.243 -11.687 1.00 83.25 109 LEU A O 1
ATOM 835 N N . GLU A 1 110 ? 19.080 -4.491 -9.893 1.00 80.25 110 GLU A N 1
ATOM 836 C CA . GLU A 1 110 ? 20.323 -4.154 -10.617 1.00 80.25 110 GLU A CA 1
ATOM 837 C C . GLU A 1 110 ? 20.083 -3.292 -11.875 1.00 80.25 110 GLU A C 1
ATOM 839 O O . GLU A 1 110 ? 20.711 -3.470 -12.918 1.00 80.25 110 GLU A O 1
ATOM 844 N N . GLY A 1 111 ? 19.123 -2.366 -11.792 1.00 79.31 111 GLY A N 1
ATOM 845 C CA . GLY A 1 111 ? 18.746 -1.502 -12.909 1.00 79.31 111 GLY A CA 1
ATOM 846 C C . GLY A 1 111 ? 17.958 -2.188 -14.023 1.00 79.31 111 GLY A C 1
ATOM 847 O O . GLY A 1 111 ? 17.753 -1.587 -15.075 1.00 79.31 111 GLY A O 1
ATOM 848 N N . LYS A 1 112 ? 17.497 -3.419 -13.809 1.00 82.62 112 LYS A N 1
ATOM 849 C CA . LYS A 1 112 ? 16.724 -4.204 -14.770 1.00 82.62 112 LYS A CA 1
ATOM 850 C C . LYS A 1 112 ? 15.294 -4.395 -14.293 1.00 82.62 112 LYS A C 1
ATOM 852 O O . LYS A 1 112 ? 15.042 -4.611 -13.108 1.00 82.62 112 LYS A O 1
ATOM 857 N N . GLN A 1 113 ? 14.362 -4.317 -15.236 1.00 84.69 113 GLN A N 1
ATOM 858 C CA . GLN A 1 113 ? 12.956 -4.618 -14.996 1.00 84.69 113 GLN A CA 1
ATOM 859 C C . GLN A 1 113 ? 12.715 -6.127 -15.108 1.00 84.69 113 GLN A C 1
ATOM 861 O O . GLN A 1 113 ? 12.965 -6.720 -16.159 1.00 84.69 113 GLN A O 1
ATOM 866 N N . HIS A 1 114 ? 12.162 -6.725 -14.054 1.00 86.38 114 HIS A N 1
ATOM 867 C CA . HIS A 1 114 ? 11.741 -8.122 -14.015 1.00 86.38 114 HIS A CA 1
ATOM 868 C C . HIS A 1 114 ? 10.232 -8.219 -13.782 1.00 86.38 114 HIS A C 1
ATOM 870 O O . HIS A 1 114 ? 9.729 -7.773 -12.753 1.00 86.38 114 HIS A O 1
ATOM 876 N N . CYS A 1 115 ? 9.505 -8.835 -14.713 1.00 86.75 115 CYS A N 1
ATOM 877 C CA . CYS A 1 115 ? 8.057 -9.044 -14.582 1.00 86.75 115 CYS A CA 1
ATOM 878 C C . CYS A 1 115 ? 7.682 -10.444 -14.069 1.00 86.75 115 CYS A C 1
ATOM 880 O O . CYS A 1 115 ? 6.535 -10.690 -13.706 1.00 86.75 115 CYS A O 1
ATOM 882 N N . ASN A 1 116 ? 8.640 -11.376 -14.034 1.00 84.62 116 ASN A N 1
ATOM 883 C CA . ASN A 1 116 ? 8.426 -12.740 -13.557 1.00 84.62 116 ASN A CA 1
ATOM 884 C C . ASN A 1 116 ? 8.975 -12.895 -12.126 1.00 84.62 116 ASN A C 1
ATOM 886 O O . ASN A 1 116 ? 10.136 -12.544 -11.903 1.00 84.62 116 ASN A O 1
ATOM 890 N N . PRO A 1 117 ? 8.212 -13.474 -11.176 1.00 83.38 117 PRO A N 1
ATOM 891 C CA . PRO A 1 117 ? 8.691 -13.748 -9.818 1.00 83.38 117 PRO A CA 1
ATOM 892 C C . PRO A 1 117 ? 9.940 -14.638 -9.746 1.00 83.38 117 PRO A C 1
ATOM 894 O O . PRO A 1 117 ? 10.651 -14.588 -8.748 1.00 83.38 117 PRO A O 1
ATOM 897 N N . ALA A 1 118 ? 10.225 -15.444 -10.774 1.00 84.75 118 ALA A N 1
ATOM 898 C CA . ALA A 1 118 ? 11.446 -16.248 -10.834 1.00 84.75 118 ALA A CA 1
ATOM 899 C C . ALA A 1 118 ? 12.717 -15.407 -11.056 1.00 84.75 118 ALA A C 1
ATOM 901 O O . ALA A 1 118 ? 13.812 -15.893 -10.807 1.00 84.75 118 ALA A O 1
ATOM 902 N N . LEU A 1 119 ? 12.583 -14.153 -11.514 1.00 81.38 119 LEU A N 1
ATOM 903 C CA . LEU A 1 119 ? 13.683 -13.225 -11.823 1.00 81.38 119 LEU A CA 1
ATOM 904 C C . LEU A 1 119 ? 14.670 -13.712 -12.905 1.00 81.38 119 LEU A C 1
ATOM 906 O O . LEU A 1 119 ? 15.648 -13.028 -13.192 1.00 81.38 119 LEU A O 1
ATOM 910 N N . ASP A 1 120 ? 14.393 -14.845 -13.554 1.00 76.38 120 ASP A N 1
ATOM 911 C CA . ASP A 1 120 ? 15.273 -15.461 -14.557 1.00 76.38 120 ASP A CA 1
ATOM 912 C C . ASP A 1 120 ? 15.446 -14.608 -15.822 1.00 76.38 120 ASP A C 1
ATOM 914 O O . ASP A 1 120 ? 16.501 -14.619 -16.455 1.00 76.38 120 ASP A O 1
ATOM 918 N N . ASN A 1 121 ? 14.402 -13.861 -16.187 1.00 75.81 121 ASN A N 1
ATOM 919 C CA . ASN A 1 121 ? 14.377 -13.000 -17.362 1.00 75.81 121 ASN A CA 1
ATOM 920 C C . ASN A 1 121 ? 14.205 -11.544 -16.930 1.00 75.81 121 ASN A C 1
ATOM 922 O O . ASN A 1 121 ? 13.460 -11.250 -15.989 1.00 75.81 121 ASN A O 1
ATOM 926 N N . PHE A 1 122 ? 14.875 -10.642 -17.640 1.00 73.81 122 PHE A N 1
ATOM 927 C CA . PHE A 1 122 ? 14.641 -9.206 -17.561 1.00 73.81 122 PHE A CA 1
ATOM 928 C C . PHE A 1 122 ? 14.206 -8.700 -18.929 1.00 73.81 122 PHE A C 1
ATOM 930 O O . PHE A 1 122 ? 14.701 -9.178 -19.950 1.00 73.81 122 PHE A O 1
ATOM 937 N N . GLU A 1 123 ? 13.297 -7.732 -18.946 1.00 69.12 123 GLU A N 1
ATOM 938 C CA . GLU A 1 123 ? 12.778 -7.193 -20.203 1.00 69.12 123 GLU A CA 1
ATOM 939 C C . GLU A 1 123 ? 13.786 -6.223 -20.827 1.00 69.12 123 GLU A C 1
ATOM 941 O O . GLU A 1 123 ? 14.086 -6.301 -22.016 1.00 69.12 123 GLU A O 1
ATOM 946 N N . THR A 1 124 ? 14.342 -5.297 -20.035 1.00 67.81 124 THR A N 1
ATOM 947 C CA . THR A 1 124 ? 15.287 -4.262 -20.498 1.00 67.81 124 THR A CA 1
ATOM 948 C C . THR A 1 124 ? 16.013 -3.606 -19.310 1.00 67.81 124 THR A C 1
ATOM 950 O O . THR A 1 124 ? 15.534 -3.638 -18.173 1.00 67.81 124 THR A O 1
ATOM 953 N N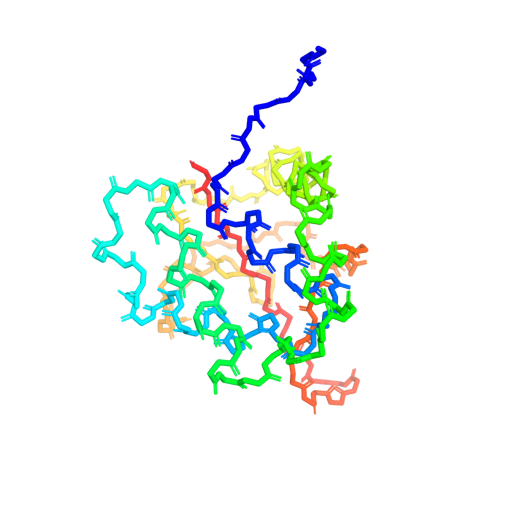 . GLU A 1 125 ? 17.180 -3.006 -19.570 1.00 69.00 125 GLU A N 1
ATOM 954 C CA . GLU A 1 125 ? 17.895 -2.126 -18.633 1.00 69.00 125 GLU A CA 1
ATOM 955 C C . GLU A 1 125 ? 17.245 -0.733 -18.575 1.00 69.00 125 GLU A C 1
ATOM 957 O O . GLU A 1 125 ? 17.111 -0.047 -19.590 1.00 69.00 125 GLU A O 1
ATOM 962 N N . ILE A 1 126 ? 16.866 -0.285 -17.378 1.00 70.19 126 ILE A N 1
ATOM 963 C CA . ILE A 1 126 ? 16.312 1.049 -17.147 1.00 70.19 126 ILE A CA 1
ATOM 964 C C . ILE A 1 126 ? 17.467 2.059 -17.098 1.00 70.19 126 ILE A C 1
ATOM 966 O O . ILE A 1 126 ? 18.311 2.034 -16.200 1.00 70.19 126 ILE A O 1
ATOM 970 N N . LEU A 1 127 ? 17.484 2.979 -18.070 1.00 58.00 127 LEU A N 1
ATOM 971 C CA . LEU A 1 127 ? 18.561 3.952 -18.319 1.00 58.00 127 LEU A CA 1
ATOM 972 C C . LEU A 1 127 ? 18.823 4.940 -17.160 1.00 58.00 127 LEU A C 1
ATOM 974 O O . LEU A 1 127 ? 19.858 5.602 -17.147 1.00 58.00 127 LEU A O 1
ATOM 978 N N . SER A 1 128 ? 17.911 5.049 -16.189 1.00 57.00 128 SER A N 1
ATOM 979 C CA . SER A 1 128 ? 18.014 5.940 -15.021 1.00 57.00 128 SER A CA 1
ATOM 980 C C . SER A 1 128 ? 18.348 5.216 -13.707 1.00 57.00 128 SER A C 1
ATOM 982 O O . SER A 1 128 ? 18.200 5.798 -12.634 1.00 57.00 128 SER A O 1
ATOM 984 N N . SER A 1 129 ? 18.786 3.956 -13.771 1.00 52.00 129 SER A N 1
ATOM 985 C CA . SER A 1 129 ? 19.015 3.071 -12.615 1.00 52.00 129 SER A CA 1
ATOM 986 C C . SER A 1 129 ? 20.093 3.520 -11.624 1.00 52.00 129 SER A C 1
ATOM 988 O O . SER A 1 129 ? 20.193 2.955 -10.539 1.00 52.00 129 SER A O 1
ATOM 990 N N . SER A 1 130 ? 20.877 4.551 -11.945 1.00 49.50 130 SER A N 1
ATOM 991 C CA . SER A 1 130 ? 21.971 5.024 -11.091 1.00 49.50 130 SER A CA 1
ATOM 992 C C . SER A 1 130 ? 21.525 5.597 -9.739 1.00 49.50 130 SER A C 1
ATOM 994 O O . SER A 1 130 ? 22.386 5.838 -8.895 1.00 49.50 130 SER A O 1
ATOM 996 N N . GLN A 1 131 ? 20.230 5.859 -9.523 1.00 53.31 131 GLN A N 1
ATOM 997 C CA . GLN A 1 131 ? 19.710 6.408 -8.266 1.00 53.31 131 GLN A CA 1
ATOM 998 C C . GLN A 1 131 ? 18.273 5.938 -8.005 1.00 53.31 131 GLN A C 1
ATOM 1000 O O . GLN A 1 131 ? 17.318 6.697 -8.185 1.00 53.31 131 GLN A O 1
ATOM 1005 N N . VAL A 1 132 ? 18.101 4.695 -7.551 1.00 67.62 132 VAL A N 1
ATOM 1006 C CA . VAL A 1 132 ? 16.917 4.389 -6.742 1.00 67.62 132 VAL A CA 1
ATOM 1007 C C . VAL A 1 132 ? 17.094 5.183 -5.449 1.00 67.62 132 VAL A C 1
ATOM 1009 O O . VAL A 1 132 ? 17.941 4.898 -4.610 1.00 67.62 132 VAL A O 1
ATOM 1012 N N . ASN A 1 133 ? 16.398 6.310 -5.362 1.00 75.31 133 ASN A N 1
ATOM 1013 C CA . ASN A 1 133 ? 16.450 7.154 -4.181 1.00 75.31 133 ASN A CA 1
ATOM 1014 C C . ASN A 1 133 ? 15.417 6.634 -3.193 1.00 75.31 133 ASN A C 1
ATOM 1016 O O . ASN A 1 133 ? 14.267 6.449 -3.573 1.00 75.31 133 ASN A O 1
ATOM 1020 N N . THR A 1 134 ? 15.804 6.460 -1.929 1.00 82.88 134 THR A N 1
ATOM 1021 C CA . THR A 1 134 ? 14.830 6.198 -0.867 1.00 82.88 134 THR A CA 1
ATOM 1022 C C . THR A 1 134 ? 13.925 7.418 -0.705 1.00 82.88 134 THR A C 1
ATOM 1024 O O . THR A 1 134 ? 14.385 8.511 -0.358 1.00 82.88 134 THR A O 1
ATOM 1027 N N . LEU A 1 135 ? 12.639 7.234 -0.968 1.00 87.69 135 LEU A N 1
ATOM 1028 C CA . LEU A 1 135 ? 11.598 8.242 -0.849 1.00 87.69 135 LEU A CA 1
ATOM 1029 C C . LEU A 1 135 ? 10.956 8.187 0.544 1.00 87.69 135 LEU A C 1
ATOM 1031 O O . LEU A 1 135 ? 10.955 7.142 1.192 1.00 87.69 135 LEU A O 1
ATOM 1035 N N . PRO A 1 136 ? 10.352 9.289 1.028 1.00 90.56 136 PRO A N 1
ATOM 1036 C CA . PRO A 1 136 ? 9.760 9.335 2.369 1.00 90.56 136 PRO A CA 1
ATOM 1037 C C . PRO A 1 136 ? 8.634 8.325 2.621 1.00 90.56 136 PRO A C 1
ATOM 1039 O O . PRO A 1 136 ? 8.292 8.064 3.771 1.00 90.56 136 PRO A O 1
ATOM 1042 N N . PHE A 1 137 ? 8.011 7.812 1.561 1.00 89.12 137 PHE A N 1
ATOM 1043 C CA . PHE A 1 137 ? 6.929 6.841 1.663 1.00 89.12 137 PHE A CA 1
ATOM 1044 C C . PHE A 1 137 ? 7.403 5.388 1.556 1.00 89.12 137 PHE A C 1
ATOM 1046 O O . PHE A 1 137 ? 6.599 4.498 1.849 1.00 89.12 137 PHE A O 1
ATOM 1053 N N . ASP A 1 138 ? 8.675 5.166 1.212 1.00 88.44 138 ASP A N 1
ATOM 1054 C CA . ASP A 1 138 ? 9.254 3.837 1.066 1.00 88.44 138 ASP A CA 1
ATOM 1055 C C . ASP A 1 138 ? 9.330 3.116 2.409 1.00 88.44 138 ASP A C 1
ATOM 1057 O O . ASP A 1 138 ? 9.554 3.707 3.469 1.00 88.44 138 ASP A O 1
ATOM 1061 N N . ARG A 1 139 ? 9.169 1.795 2.353 1.00 88.56 139 ARG A N 1
ATOM 1062 C CA . ARG A 1 139 ? 9.306 0.904 3.504 1.00 88.56 139 ARG A CA 1
ATOM 1063 C C . ARG A 1 139 ? 10.425 -0.079 3.210 1.00 88.56 139 ARG A C 1
ATOM 1065 O O . ARG A 1 139 ? 10.400 -0.758 2.193 1.00 88.56 139 ARG A O 1
ATOM 1072 N N . THR A 1 140 ? 11.386 -0.206 4.118 1.00 85.69 140 THR A N 1
ATOM 1073 C CA . THR A 1 140 ? 12.504 -1.148 3.960 1.00 85.69 140 THR A CA 1
ATOM 1074 C C . THR A 1 140 ? 12.312 -2.371 4.848 1.00 85.69 140 THR A C 1
ATOM 1076 O O . THR A 1 140 ? 12.037 -2.222 6.036 1.00 85.69 140 THR A O 1
ATOM 1079 N N . VAL A 1 141 ? 12.504 -3.571 4.299 1.00 82.62 141 VAL A N 1
ATOM 1080 C CA . VAL A 1 141 ? 12.472 -4.841 5.041 1.00 82.62 141 VAL A CA 1
ATOM 1081 C C . VAL A 1 141 ? 13.757 -5.630 4.802 1.00 82.62 141 VAL A C 1
ATOM 1083 O O . VAL A 1 141 ? 14.294 -5.636 3.698 1.00 82.62 141 VAL A O 1
ATOM 1086 N N . GLY A 1 142 ? 14.262 -6.284 5.851 1.00 75.12 142 GLY A N 1
ATOM 1087 C CA . GLY A 1 142 ? 15.475 -7.104 5.806 1.00 75.12 142 GLY A CA 1
ATOM 1088 C C . GLY A 1 142 ? 16.718 -6.444 6.416 1.00 75.12 142 GLY A C 1
ATOM 1089 O O . GLY A 1 142 ? 16.892 -5.227 6.411 1.00 75.12 142 GLY A O 1
ATOM 1090 N N . SER A 1 143 ? 17.611 -7.279 6.952 1.00 53.06 143 SER A N 1
ATOM 1091 C CA . SER A 1 143 ? 18.877 -6.882 7.588 1.00 53.06 143 SER A CA 1
ATOM 1092 C C . SER A 1 143 ? 20.054 -6.965 6.608 1.00 53.06 143 SER A C 1
ATOM 1094 O O . SER A 1 143 ? 21.062 -7.612 6.884 1.00 53.06 143 SER A O 1
ATOM 1096 N N . GLY A 1 144 ? 19.929 -6.347 5.434 1.00 48.38 144 GLY A N 1
ATOM 1097 C CA . GLY A 1 144 ? 21.059 -6.208 4.514 1.00 48.38 144 GLY A CA 1
ATOM 1098 C C . GLY A 1 144 ? 22.042 -5.166 5.048 1.00 48.38 144 GLY A C 1
ATOM 1099 O O . GLY A 1 144 ? 21.696 -3.987 5.137 1.00 48.38 144 GLY A O 1
ATOM 1100 N N . GLY A 1 145 ? 23.257 -5.588 5.418 1.00 38.53 145 GLY A N 1
ATOM 1101 C CA . GLY A 1 145 ? 24.363 -4.667 5.695 1.00 38.53 145 GLY A CA 1
ATOM 1102 C C . GLY A 1 145 ? 24.672 -3.776 4.478 1.00 38.53 145 GLY A C 1
ATOM 1103 O O . GLY A 1 145 ? 24.280 -4.113 3.359 1.00 38.53 145 GLY A O 1
ATOM 1104 N N . PRO A 1 146 ? 25.391 -2.653 4.659 1.00 41.69 146 PRO A N 1
ATOM 1105 C CA . PRO A 1 146 ? 25.507 -1.566 3.673 1.00 41.69 146 PRO A CA 1
ATOM 1106 C C . PRO A 1 146 ? 26.131 -1.931 2.310 1.00 41.69 146 PRO A C 1
ATOM 1108 O O . PRO A 1 146 ? 26.199 -1.075 1.439 1.00 41.69 146 PRO A O 1
ATOM 1111 N N . LEU A 1 147 ? 26.578 -3.174 2.104 1.00 37.69 147 LEU A N 1
ATOM 1112 C CA . LEU A 1 147 ? 27.232 -3.640 0.875 1.00 37.69 147 LEU A CA 1
ATOM 1113 C C . LEU A 1 147 ? 26.433 -4.702 0.101 1.00 37.69 147 LEU A C 1
ATOM 1115 O O . LEU A 1 147 ? 26.921 -5.203 -0.907 1.00 37.69 147 LEU A O 1
ATOM 1119 N N . GLN A 1 148 ? 25.226 -5.063 0.547 1.00 39.50 148 GLN A N 1
ATOM 1120 C CA . GLN A 1 148 ? 24.416 -6.073 -0.140 1.00 39.50 148 GLN A CA 1
ATOM 1121 C C . GLN A 1 148 ? 22.922 -5.884 0.150 1.00 39.50 148 GLN A C 1
ATOM 1123 O O . GLN A 1 148 ? 22.268 -6.743 0.739 1.00 39.50 148 GLN A O 1
ATOM 1128 N N . LYS A 1 149 ? 22.367 -4.733 -0.230 1.00 41.84 149 LYS A N 1
ATOM 1129 C CA . LYS A 1 149 ? 20.920 -4.623 -0.425 1.00 41.84 149 LYS A CA 1
ATOM 1130 C C . LYS A 1 149 ? 20.657 -4.871 -1.909 1.00 41.84 149 LYS A C 1
ATOM 1132 O O . LYS A 1 149 ? 20.970 -3.982 -2.695 1.00 41.84 149 LYS A O 1
ATOM 1137 N N . PRO A 1 150 ? 20.144 -6.046 -2.325 1.00 43.03 150 PRO A N 1
ATOM 1138 C CA . PRO A 1 150 ? 19.448 -6.103 -3.600 1.00 43.03 150 PRO A CA 1
ATOM 1139 C C . PRO A 1 150 ? 18.307 -5.094 -3.484 1.00 43.03 150 PRO A C 1
ATOM 1141 O O . PRO A 1 150 ? 17.426 -5.218 -2.632 1.00 43.03 150 PRO A O 1
ATOM 1144 N N . GLU A 1 151 ? 18.426 -4.010 -4.233 1.00 50.84 151 GLU A N 1
ATOM 1145 C CA . GLU A 1 151 ? 17.506 -2.889 -4.171 1.00 50.84 151 GLU A CA 1
ATOM 1146 C C . GLU A 1 151 ? 16.272 -3.260 -4.985 1.00 50.84 151 GLU A C 1
ATOM 1148 O O . GLU A 1 151 ? 16.214 -3.044 -6.189 1.00 50.84 151 GLU A O 1
ATOM 1153 N N . VAL A 1 152 ? 15.349 -3.954 -4.317 1.00 50.72 152 VAL A N 1
ATOM 1154 C CA . VAL A 1 152 ? 14.104 -4.467 -4.886 1.00 50.72 152 VAL A CA 1
ATOM 1155 C C . VAL A 1 152 ? 13.030 -3.408 -4.685 1.00 50.72 152 VAL A C 1
ATOM 1157 O O . VAL A 1 152 ? 12.451 -3.304 -3.603 1.00 50.72 152 VAL A O 1
ATOM 1160 N N . SER A 1 153 ? 12.752 -2.635 -5.731 1.00 54.12 153 SER A N 1
ATOM 1161 C CA . SER A 1 153 ? 11.578 -1.758 -5.769 1.00 54.12 153 SER A CA 1
ATOM 1162 C C . SER A 1 153 ? 10.456 -2.479 -6.501 1.00 54.12 153 SER A C 1
ATOM 1164 O O . SER A 1 153 ? 10.592 -2.808 -7.679 1.00 54.12 153 SER A O 1
ATOM 1166 N N . VAL A 1 154 ? 9.362 -2.756 -5.790 1.00 55.56 154 VAL A N 1
ATOM 1167 C CA . VAL A 1 154 ? 8.145 -3.332 -6.371 1.00 55.56 154 VAL A CA 1
ATOM 1168 C C . VAL A 1 154 ? 7.228 -2.186 -6.753 1.00 55.56 154 VAL A C 1
ATOM 1170 O O . VAL A 1 154 ? 6.856 -1.385 -5.895 1.00 55.56 154 VAL A O 1
ATOM 1173 N N . ALA A 1 155 ? 6.842 -2.122 -8.021 1.00 53.88 155 ALA A N 1
ATOM 1174 C CA . ALA A 1 155 ? 5.826 -1.186 -8.462 1.00 53.88 155 ALA A CA 1
ATOM 1175 C C . ALA A 1 155 ? 4.605 -1.937 -8.996 1.00 53.88 155 ALA A C 1
ATOM 1177 O O . ALA A 1 155 ? 4.725 -2.950 -9.688 1.00 53.88 155 ALA A O 1
ATOM 1178 N N . ILE A 1 156 ? 3.428 -1.434 -8.632 1.00 45.47 156 ILE A N 1
ATOM 1179 C CA . ILE A 1 156 ? 2.130 -1.958 -9.052 1.00 45.47 156 ILE A CA 1
ATOM 1180 C C . ILE A 1 156 ? 1.556 -0.936 -10.029 1.00 45.47 156 ILE A C 1
ATOM 1182 O O . ILE A 1 156 ? 1.390 0.229 -9.662 1.00 45.47 156 ILE A O 1
ATOM 1186 N N . SER A 1 157 ? 1.285 -1.351 -11.266 1.00 37.78 157 SER A N 1
ATOM 1187 C CA . SER A 1 157 ? 0.577 -0.503 -12.224 1.00 37.78 157 SER A CA 1
ATOM 1188 C C . SER A 1 157 ? -0.911 -0.477 -11.870 1.00 37.78 157 SER A C 1
ATOM 1190 O O . SER A 1 157 ? -1.502 -1.539 -11.658 1.00 37.78 157 SER A O 1
ATOM 1192 N N . SER A 1 158 ? -1.492 0.721 -11.810 1.00 38.28 158 SER A N 1
ATOM 1193 C CA . SER A 1 158 ? -2.919 0.960 -11.558 1.00 38.28 158 SER A CA 1
ATOM 1194 C C . SER A 1 158 ? -3.839 0.373 -12.626 1.00 38.28 158 SER A C 1
ATOM 1196 O O . SER A 1 158 ? -3.465 0.423 -13.819 1.00 38.28 158 SER A O 1
#

Foldseek 3Di:
DDDPDDFDDLLVLLLQLLCVLPVVCNVVSVVCVVVCVQVPQPDSVSSVVSSVVCCCVVVSQPDPVSVVSSVVCVVVSVCRVVVVVLVVCCVPPNVVQDDDPVQQKWKQFPQFIGSDPVSPDTDDRRPPPPDPDDDPSDDDDDDDDPPDDRPIDMDGDD

Radius of gyration: 17.37 Å; chains: 1; bounding box: 46×35×44 Å

Sequence (158 aa):
MNAAFSAGPYLLELLETAAAENESAYYPLLDRIASGHFAPASSDADLYGRFLELLVADGHISSPDALSTFKLGLSLRSAAPRIEAHYQYYSTAVEPVVADRNCQAWVLLEGKQHCNPALDNFETEILSSSQVNTLPFDRTVGSGGPLQKPEVSVAISS